Protein AF-A0A7X1CK12-F1 (afdb_monomer)

pLDDT: mean 93.83, std 7.2, range [54.22, 97.81]

Sequence (67 aa):
MKNTLNQIREKYIEVDRMEEPGRTNQLVNLMNVLEEEYQTHQLNPTNEFLEREEVKLYKQISMARDI

Mean predicted aligned error: 2.92 Å

Radius of gyration: 11.74 Å; Cα contacts (8 Å, |Δi|>4): 46; chains: 1; bounding box: 27×29×28 Å

Foldseek 3Di:
DQDDPVNLVVQLVVLLPDDPPSSLVSLVVSLVSLCVRPVLDDDPDDPVSCPDPSVVVSVVSVVSSVD

Structure (mmCIF, N/CA/C/O backbone):
data_AF-A0A7X1CK12-F1
#
_entry.id   AF-A0A7X1CK12-F1
#
loop_
_atom_site.group_PDB
_atom_site.id
_atom_site.type_symbol
_atom_site.label_atom_id
_atom_site.label_alt_id
_atom_site.label_comp_id
_atom_site.label_asym_id
_atom_site.label_entity_id
_atom_site.label_seq_id
_atom_site.pdbx_PDB_ins_code
_atom_site.Cartn_x
_atom_site.Cartn_y
_atom_site.Cartn_z
_atom_site.occupancy
_atom_site.B_iso_or_equiv
_atom_site.auth_seq_id
_atom_site.auth_comp_id
_atom_site.auth_asym_id
_atom_site.auth_atom_id
_atom_site.pdbx_PDB_model_num
ATOM 1 N N . MET A 1 1 ? -5.543 -17.202 3.065 1.00 54.22 1 MET A N 1
ATOM 2 C CA . MET A 1 1 ? -4.564 -17.149 4.174 1.00 54.22 1 MET A CA 1
ATOM 3 C C . MET A 1 1 ? -4.248 -15.677 4.340 1.00 54.22 1 MET A C 1
ATOM 5 O O . MET A 1 1 ? -3.826 -15.092 3.354 1.00 54.22 1 MET A O 1
ATOM 9 N N . LYS A 1 2 ? -4.548 -15.066 5.491 1.00 64.31 2 LYS A N 1
ATOM 10 C CA . LYS A 1 2 ? -4.365 -13.620 5.664 1.00 64.31 2 LYS A CA 1
ATOM 11 C C . LYS A 1 2 ? -2.871 -13.295 5.664 1.00 64.31 2 LYS A C 1
ATOM 13 O O . LYS A 1 2 ? -2.151 -13.802 6.524 1.00 64.31 2 LYS A O 1
ATOM 18 N N . ASN A 1 3 ? -2.407 -12.500 4.701 1.00 74.44 3 ASN A N 1
ATOM 19 C CA . ASN A 1 3 ? -1.026 -12.023 4.698 1.00 74.44 3 ASN A CA 1
ATOM 20 C C . ASN A 1 3 ? -0.855 -11.007 5.826 1.00 74.44 3 ASN A C 1
ATOM 22 O O . ASN A 1 3 ? -1.644 -10.072 5.954 1.00 74.44 3 ASN A O 1
ATOM 26 N N . THR A 1 4 ? 0.172 -11.183 6.651 1.00 91.56 4 THR A N 1
ATOM 27 C CA . THR A 1 4 ? 0.517 -10.173 7.653 1.00 91.56 4 THR A CA 1
ATOM 28 C C . THR A 1 4 ? 1.159 -8.966 6.975 1.00 91.56 4 THR A C 1
ATOM 30 O O . THR A 1 4 ? 1.849 -9.095 5.964 1.00 91.56 4 THR A O 1
ATOM 33 N N . LEU A 1 5 ? 0.996 -7.786 7.568 1.00 94.25 5 LEU A N 1
ATOM 34 C CA . LEU A 1 5 ? 1.560 -6.550 7.031 1.00 94.25 5 LEU A CA 1
ATOM 35 C C . LEU A 1 5 ? 3.087 -6.628 6.845 1.00 94.25 5 LEU A C 1
ATOM 37 O O . LEU A 1 5 ? 3.613 -6.108 5.865 1.00 94.25 5 LEU A O 1
ATOM 41 N N . ASN A 1 6 ? 3.799 -7.332 7.732 1.00 94.56 6 ASN A N 1
ATOM 42 C CA . ASN A 1 6 ? 5.244 -7.540 7.602 1.00 94.56 6 ASN A CA 1
ATOM 43 C C . ASN A 1 6 ? 5.608 -8.411 6.393 1.00 94.56 6 ASN A C 1
ATOM 45 O O . ASN A 1 6 ? 6.541 -8.071 5.675 1.00 94.56 6 ASN A O 1
ATOM 49 N N . GLN A 1 7 ? 4.842 -9.467 6.107 1.00 95.25 7 GLN A N 1
ATOM 50 C CA . GLN A 1 7 ? 5.064 -10.289 4.910 1.00 95.25 7 GLN A CA 1
ATOM 51 C C . GLN A 1 7 ? 4.850 -9.481 3.625 1.00 95.25 7 GLN A C 1
ATOM 53 O O . GLN A 1 7 ? 5.601 -9.630 2.665 1.00 95.25 7 GLN A O 1
ATOM 58 N N . ILE A 1 8 ? 3.858 -8.584 3.613 1.00 96.31 8 ILE A N 1
ATOM 59 C CA . ILE A 1 8 ? 3.616 -7.684 2.476 1.00 96.31 8 IL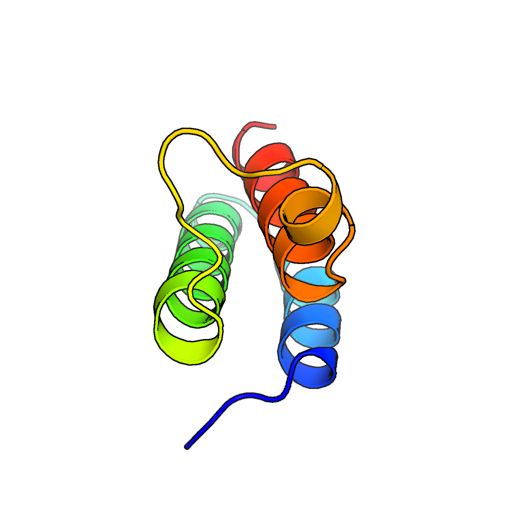E A CA 1
ATOM 60 C C . ILE A 1 8 ? 4.794 -6.712 2.306 1.00 96.31 8 ILE A C 1
ATOM 62 O O . ILE A 1 8 ? 5.234 -6.484 1.180 1.00 96.31 8 ILE A O 1
ATOM 66 N N . ARG A 1 9 ? 5.357 -6.183 3.405 1.00 97.00 9 ARG A N 1
ATOM 67 C CA . ARG A 1 9 ? 6.558 -5.323 3.372 1.00 97.00 9 ARG A CA 1
ATOM 68 C C . ARG A 1 9 ? 7.780 -6.046 2.822 1.00 97.00 9 ARG A C 1
ATOM 70 O O . ARG A 1 9 ? 8.461 -5.507 1.956 1.00 97.00 9 ARG A O 1
ATOM 77 N N . GLU A 1 10 ? 8.052 -7.250 3.312 1.00 96.94 10 GLU A N 1
ATOM 78 C CA . GLU A 1 10 ? 9.159 -8.074 2.818 1.00 96.94 10 GLU A CA 1
ATOM 79 C C . GLU A 1 10 ? 8.991 -8.347 1.324 1.00 96.94 10 GLU A C 1
ATOM 81 O O . GLU A 1 10 ? 9.926 -8.147 0.546 1.00 96.94 10 GLU A O 1
ATOM 86 N N . LYS A 1 11 ? 7.768 -8.688 0.899 1.00 96.94 11 LYS A N 1
ATOM 87 C CA . LYS A 1 11 ? 7.489 -8.939 -0.511 1.00 96.94 11 LYS A CA 1
ATOM 88 C C . LYS A 1 11 ? 7.649 -7.695 -1.376 1.00 96.94 11 LYS A C 1
ATOM 90 O O . LYS A 1 11 ? 8.168 -7.799 -2.482 1.00 96.94 11 LYS A O 1
ATOM 95 N N . TYR A 1 12 ? 7.251 -6.528 -0.879 1.00 97.56 12 TYR A N 1
ATOM 96 C CA . TYR A 1 12 ? 7.470 -5.263 -1.573 1.00 97.56 12 TYR A CA 1
ATOM 97 C C . TYR A 1 12 ? 8.961 -5.014 -1.844 1.00 97.56 12 TYR A C 1
ATOM 99 O O . TYR A 1 12 ? 9.314 -4.695 -2.974 1.00 97.56 12 TYR A O 1
ATOM 107 N N . ILE A 1 13 ? 9.843 -5.243 -0.864 1.00 97.00 13 ILE A N 1
ATOM 108 C CA . ILE A 1 13 ? 11.298 -5.065 -1.034 1.00 97.00 13 ILE A CA 1
ATOM 109 C C . ILE A 1 13 ? 11.860 -5.989 -2.124 1.00 97.00 13 ILE A C 1
ATOM 111 O O . ILE A 1 13 ? 12.755 -5.591 -2.870 1.00 97.00 13 ILE A O 1
ATOM 115 N N . GLU A 1 14 ? 11.364 -7.225 -2.208 1.00 97.25 14 GLU A N 1
ATOM 116 C CA . GLU A 1 14 ? 11.743 -8.149 -3.281 1.00 97.25 14 GLU A CA 1
ATOM 117 C C . GLU A 1 14 ? 11.246 -7.661 -4.642 1.00 97.25 14 GLU A C 1
ATOM 119 O O . GLU A 1 14 ? 12.006 -7.655 -5.611 1.00 97.25 14 GLU A O 1
ATOM 124 N N . VAL A 1 15 ? 9.974 -7.259 -4.707 1.00 96.56 15 VAL A N 1
ATOM 125 C CA . VAL A 1 15 ? 9.317 -6.845 -5.946 1.00 96.56 15 VAL A CA 1
ATOM 126 C C . VAL A 1 15 ? 9.943 -5.578 -6.502 1.00 96.56 15 VAL A C 1
ATOM 128 O O . VAL A 1 15 ? 10.197 -5.529 -7.696 1.00 96.56 15 VAL A O 1
ATOM 131 N N . ASP A 1 16 ? 10.260 -4.590 -5.669 1.00 94.38 16 ASP A N 1
ATOM 132 C CA . ASP A 1 16 ? 10.814 -3.302 -6.109 1.00 94.38 16 ASP A CA 1
ATOM 133 C C . ASP A 1 16 ? 12.166 -3.429 -6.840 1.00 94.38 16 ASP A C 1
ATOM 135 O O . ASP A 1 16 ? 12.582 -2.536 -7.569 1.00 94.38 16 ASP A O 1
ATOM 139 N N . ARG A 1 17 ? 12.839 -4.578 -6.700 1.00 95.44 17 ARG A N 1
ATOM 140 C CA . ARG A 1 17 ? 14.099 -4.909 -7.387 1.00 95.44 17 ARG A CA 1
ATOM 141 C C . ARG A 1 17 ? 13.908 -5.712 -8.676 1.00 95.44 17 ARG A C 1
ATOM 143 O O . ARG A 1 17 ? 14.896 -6.126 -9.279 1.00 95.44 17 ARG A O 1
ATOM 150 N N . MET A 1 18 ? 12.670 -6.024 -9.048 1.00 95.75 18 MET A N 1
ATOM 151 C CA . MET A 1 18 ? 12.361 -6.778 -10.260 1.00 95.75 18 MET A CA 1
ATOM 152 C C . MET A 1 18 ? 12.406 -5.882 -11.499 1.00 95.75 18 MET A C 1
ATOM 154 O O . MET A 1 18 ? 12.183 -4.679 -11.426 1.00 95.75 18 MET A O 1
ATOM 158 N N . GLU A 1 19 ? 12.619 -6.500 -12.657 1.00 94.38 19 GLU A N 1
ATOM 159 C CA . GLU A 1 19 ? 12.519 -5.833 -13.956 1.00 94.38 19 GLU A CA 1
ATOM 160 C C . GLU A 1 19 ? 11.059 -5.714 -14.429 1.00 94.38 19 GLU A C 1
ATOM 162 O O . GLU A 1 19 ? 10.174 -6.505 -14.060 1.00 94.38 19 GLU A O 1
ATOM 167 N N . GLU A 1 20 ? 10.804 -4.739 -15.301 1.00 93.31 20 GLU A N 1
ATOM 168 C CA . GLU A 1 20 ? 9.500 -4.570 -15.943 1.00 93.31 20 GLU A CA 1
ATOM 169 C C . GLU A 1 20 ? 9.246 -5.626 -17.036 1.00 93.31 20 GLU A C 1
ATOM 171 O O . GLU A 1 20 ? 10.185 -6.130 -17.659 1.00 93.31 20 GLU A O 1
ATOM 176 N N . PRO A 1 21 ? 7.973 -5.987 -17.306 1.00 89.31 21 PRO A N 1
ATOM 177 C CA . PRO A 1 21 ? 6.732 -5.498 -16.677 1.00 89.31 21 PRO A CA 1
ATOM 178 C C . PRO A 1 21 ? 6.331 -6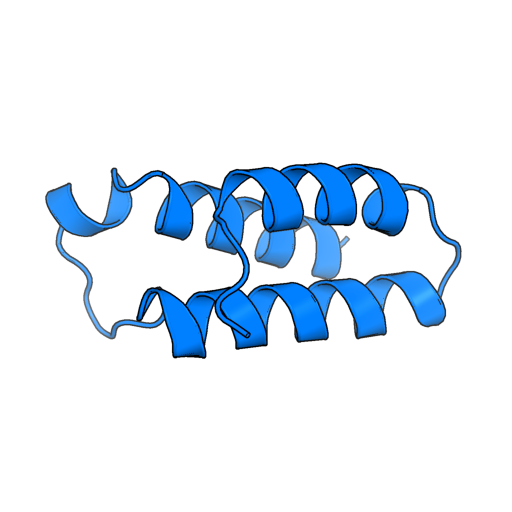.277 -15.407 1.00 89.31 21 PRO A C 1
ATOM 180 O O . PRO A 1 21 ? 5.259 -6.064 -14.832 1.00 89.31 21 PRO A O 1
ATOM 183 N N . GLY A 1 22 ? 7.145 -7.262 -15.007 1.00 94.88 22 GLY A N 1
ATOM 184 C CA . GLY A 1 22 ? 6.844 -8.160 -13.891 1.00 94.88 22 GLY A CA 1
ATOM 185 C C . GLY A 1 22 ? 6.720 -7.414 -12.566 1.00 94.88 22 GLY A C 1
ATOM 186 O O . GLY A 1 22 ? 5.819 -7.724 -11.784 1.00 94.88 22 GLY A O 1
ATOM 187 N N . ARG A 1 23 ? 7.571 -6.403 -12.357 1.00 96.50 23 ARG A N 1
ATOM 188 C CA . ARG A 1 23 ? 7.525 -5.521 -11.189 1.00 96.50 23 ARG A CA 1
ATOM 189 C C . ARG A 1 23 ? 6.160 -4.855 -11.033 1.00 96.50 23 ARG A C 1
ATOM 191 O O . ARG A 1 23 ? 5.499 -5.088 -10.021 1.00 96.50 23 ARG A O 1
ATOM 198 N N . THR A 1 24 ? 5.701 -4.113 -12.043 1.00 96.44 24 THR A N 1
ATOM 199 C CA . THR A 1 24 ? 4.419 -3.388 -11.993 1.00 96.44 24 THR A CA 1
ATOM 200 C C . THR A 1 24 ? 3.248 -4.305 -11.636 1.00 96.44 24 THR A C 1
ATOM 202 O O . THR A 1 24 ? 2.463 -3.997 -10.738 1.00 96.44 24 THR A O 1
ATOM 205 N N . ASN A 1 25 ? 3.157 -5.477 -12.274 1.00 96.38 25 ASN A N 1
ATOM 206 C CA . ASN A 1 25 ? 2.082 -6.435 -12.001 1.00 96.38 25 ASN A CA 1
ATOM 207 C C . ASN A 1 25 ? 2.099 -6.940 -10.551 1.00 96.38 25 ASN A C 1
ATOM 209 O O . ASN A 1 25 ? 1.049 -7.093 -9.926 1.00 96.38 25 ASN A O 1
ATOM 213 N N . GLN A 1 26 ? 3.285 -7.197 -9.998 1.00 97.69 26 GLN A N 1
ATOM 214 C CA . GLN A 1 26 ? 3.417 -7.646 -8.614 1.00 97.69 26 GLN A CA 1
ATOM 215 C C . GLN A 1 26 ? 3.109 -6.524 -7.614 1.00 97.69 26 GLN A C 1
ATOM 217 O O . GLN A 1 26 ? 2.456 -6.789 -6.606 1.00 97.69 26 GLN A O 1
ATOM 222 N N . LEU A 1 27 ? 3.487 -5.274 -7.903 1.00 97.69 27 LEU A N 1
ATOM 223 C CA . LEU A 1 27 ? 3.117 -4.123 -7.072 1.00 97.69 27 LEU A CA 1
ATOM 224 C C . LEU A 1 27 ? 1.593 -3.945 -7.013 1.00 97.69 27 LEU A C 1
ATOM 226 O O . LEU A 1 27 ? 1.042 -3.784 -5.926 1.00 97.69 27 LEU A O 1
ATOM 230 N N . VAL A 1 28 ? 0.898 -4.071 -8.150 1.00 96.81 28 VAL A N 1
ATOM 231 C CA . VAL A 1 28 ? -0.577 -4.043 -8.199 1.00 96.81 28 VAL A CA 1
ATOM 232 C C . VAL A 1 28 ? -1.184 -5.163 -7.351 1.00 96.81 28 VAL A C 1
ATOM 234 O O . VAL A 1 28 ? -2.109 -4.916 -6.580 1.00 96.81 28 VAL A O 1
ATOM 237 N N . ASN A 1 29 ? -0.641 -6.381 -7.421 1.00 96.88 29 ASN A N 1
ATOM 238 C CA . ASN A 1 29 ? -1.123 -7.485 -6.589 1.00 96.88 29 ASN A CA 1
ATOM 239 C C . ASN A 1 29 ? -0.957 -7.200 -5.088 1.00 96.88 29 ASN A C 1
ATOM 241 O O . ASN A 1 29 ? -1.863 -7.495 -4.311 1.00 96.88 29 ASN A O 1
ATOM 245 N N . LEU A 1 30 ? 0.164 -6.603 -4.671 1.00 97.31 30 LEU A N 1
ATOM 246 C CA . LEU A 1 30 ? 0.375 -6.229 -3.268 1.00 97.31 30 LEU A CA 1
ATOM 247 C C . LEU A 1 30 ? -0.595 -5.133 -2.810 1.00 97.31 30 LEU A C 1
ATOM 249 O O . LEU A 1 30 ? -1.093 -5.201 -1.686 1.00 97.31 30 LEU A O 1
ATOM 253 N N . MET A 1 31 ? -0.901 -4.162 -3.677 1.00 97.38 31 MET A N 1
ATOM 254 C CA . MET A 1 31 ? -1.938 -3.161 -3.407 1.00 97.38 31 MET A CA 1
ATOM 255 C C . MET A 1 31 ? -3.297 -3.828 -3.188 1.00 97.38 31 MET A C 1
ATOM 257 O O . MET A 1 31 ? -3.909 -3.589 -2.154 1.00 97.38 31 MET A O 1
ATOM 261 N N . ASN A 1 32 ? -3.716 -4.727 -4.084 1.00 96.81 32 ASN A N 1
ATOM 262 C CA . ASN A 1 32 ? -4.997 -5.436 -3.968 1.00 96.81 32 ASN A CA 1
ATOM 263 C C . ASN A 1 32 ? -5.106 -6.228 -2.653 1.00 96.81 32 ASN A C 1
ATOM 265 O O . ASN A 1 32 ? -6.150 -6.209 -2.007 1.00 96.81 32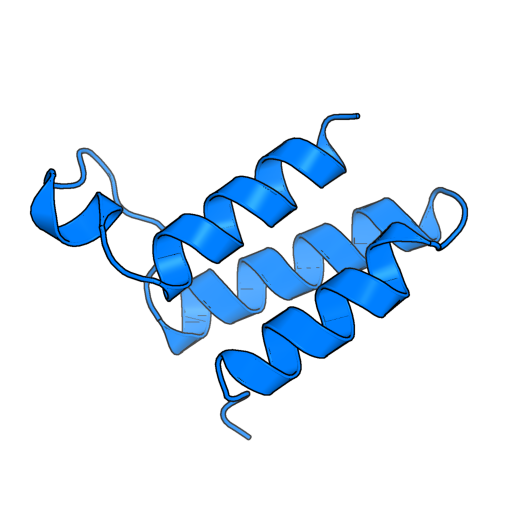 ASN A O 1
ATOM 269 N N . VAL A 1 33 ? -4.019 -6.876 -2.216 1.00 95.88 33 VAL A N 1
ATOM 270 C CA . VAL A 1 33 ? -3.986 -7.582 -0.923 1.00 95.88 33 VAL A CA 1
ATOM 271 C C . VAL A 1 33 ? -4.188 -6.613 0.244 1.00 95.88 33 VAL A C 1
ATOM 273 O O . VAL A 1 33 ? -4.925 -6.930 1.174 1.00 95.88 33 VAL A O 1
ATOM 276 N N . LEU A 1 34 ? -3.559 -5.433 0.220 1.00 96.31 34 LEU A N 1
ATOM 277 C CA . LEU A 1 34 ? -3.758 -4.417 1.261 1.00 96.31 34 LEU A CA 1
ATOM 278 C C . LEU A 1 34 ? -5.197 -3.881 1.269 1.00 96.31 34 LEU A C 1
ATOM 280 O O . LEU A 1 34 ? -5.774 -3.688 2.341 1.00 96.31 34 LEU A O 1
ATOM 284 N N . GLU A 1 35 ? -5.801 -3.701 0.096 1.00 95.38 35 GLU A N 1
ATOM 285 C CA . GLU A 1 35 ? -7.197 -3.273 -0.011 1.00 95.38 35 GLU A CA 1
ATOM 286 C C . GLU A 1 35 ? -8.159 -4.323 0.556 1.00 95.38 35 GLU A C 1
ATOM 288 O O . GLU A 1 35 ? -9.033 -3.978 1.351 1.00 95.38 35 GLU A O 1
ATOM 293 N N . GLU A 1 36 ? -7.975 -5.598 0.207 1.00 94.50 36 GLU A N 1
ATOM 294 C CA . GLU A 1 36 ? -8.840 -6.693 0.658 1.00 94.50 36 GLU A CA 1
ATOM 295 C C . GLU A 1 36 ? -8.688 -6.967 2.163 1.00 94.50 36 GLU A C 1
ATOM 297 O O . GLU A 1 36 ? -9.676 -7.072 2.892 1.00 94.50 36 GLU A O 1
ATOM 302 N N . GLU A 1 37 ? -7.450 -7.048 2.654 1.00 93.25 37 GLU A N 1
ATOM 303 C CA . GLU A 1 37 ? -7.166 -7.524 4.014 1.00 93.25 37 GLU A C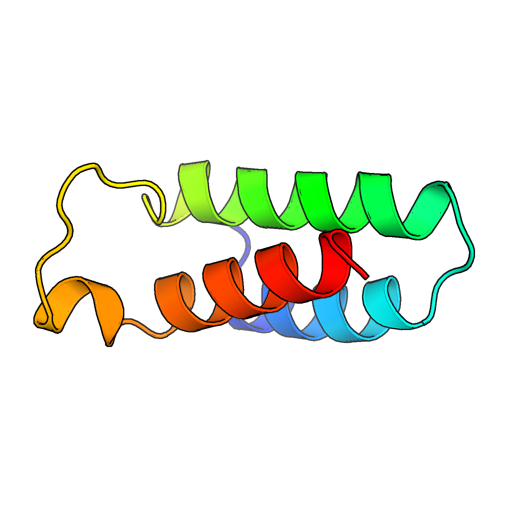A 1
ATOM 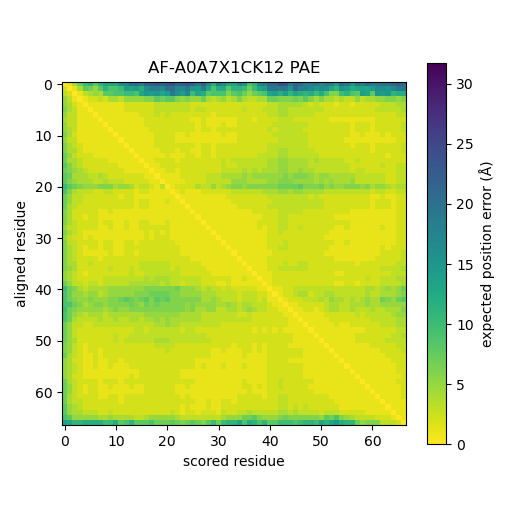304 C C . GLU A 1 37 ? -7.215 -6.424 5.081 1.00 93.25 37 GLU A C 1
ATOM 306 O O . GLU A 1 37 ? -7.430 -6.718 6.269 1.00 93.25 37 GLU A O 1
ATOM 311 N N . TYR A 1 38 ? -6.990 -5.173 4.668 1.00 94.19 38 TYR A N 1
ATOM 312 C CA . TYR A 1 38 ? -6.835 -4.022 5.557 1.00 94.19 38 TYR A CA 1
ATOM 313 C C . TYR A 1 38 ? -7.705 -2.817 5.177 1.00 94.19 38 TYR A C 1
ATOM 315 O O . TYR A 1 38 ? -7.690 -1.814 5.892 1.00 94.19 38 TYR A O 1
ATOM 323 N N . GLN A 1 39 ? -8.491 -2.905 4.098 1.00 94.06 39 GLN A N 1
ATOM 324 C CA . GLN A 1 39 ? -9.395 -1.838 3.655 1.00 94.06 39 GLN A CA 1
ATOM 325 C C . GLN A 1 39 ? -8.668 -0.505 3.432 1.00 94.06 39 GLN A C 1
ATOM 327 O O . GLN A 1 39 ? -9.182 0.563 3.767 1.00 94.06 39 GLN A O 1
ATOM 332 N N . THR A 1 40 ? -7.454 -0.564 2.873 1.00 95.06 40 THR A N 1
ATOM 333 C CA . THR A 1 40 ? -6.600 0.616 2.659 1.00 95.06 40 THR A CA 1
ATOM 334 C C . THR A 1 40 ? -7.143 1.583 1.606 1.00 95.06 40 THR A C 1
ATOM 336 O O . THR A 1 40 ? -6.712 2.736 1.568 1.00 95.06 40 THR A O 1
ATOM 339 N N . HIS A 1 41 ? -8.105 1.153 0.783 1.00 91.06 41 HIS A N 1
ATOM 340 C CA . HIS A 1 41 ? -8.797 2.009 -0.174 1.00 91.06 41 HIS A CA 1
ATOM 341 C C . HIS A 1 41 ? -10.031 2.661 0.456 1.00 91.06 41 HIS A C 1
ATOM 343 O O . HIS A 1 41 ? -11.037 2.000 0.714 1.00 91.06 41 HIS A O 1
ATOM 349 N N . GLN A 1 42 ? -9.976 3.976 0.674 1.00 89.81 42 GLN A N 1
ATOM 350 C CA . GLN A 1 42 ? -11.111 4.756 1.169 1.00 89.81 42 GLN A CA 1
ATOM 351 C C . GLN A 1 42 ? -11.238 6.085 0.430 1.00 89.81 42 GLN A C 1
ATOM 353 O O . GLN A 1 42 ? -10.252 6.782 0.190 1.00 89.81 42 GLN A O 1
ATOM 358 N N . LEU A 1 43 ? -12.479 6.462 0.121 1.00 88.81 43 LEU A N 1
ATOM 359 C CA . LEU A 1 43 ? -12.807 7.796 -0.370 1.00 88.81 43 LEU A CA 1
ATOM 360 C C . LEU A 1 43 ? -12.851 8.768 0.814 1.00 88.81 43 LEU A C 1
ATOM 362 O O . LEU A 1 43 ? -13.539 8.506 1.797 1.00 88.81 43 LEU A O 1
ATOM 366 N N . ASN A 1 44 ? -12.151 9.899 0.697 1.00 92.06 44 ASN A N 1
ATOM 367 C CA . ASN A 1 44 ? -12.037 10.930 1.740 1.00 92.06 44 ASN A CA 1
ATOM 368 C C . ASN A 1 44 ? -11.545 10.381 3.098 1.00 92.06 44 ASN A C 1
ATOM 370 O O . ASN A 1 44 ? -12.254 10.494 4.102 1.00 92.06 44 ASN A O 1
ATOM 374 N N . PRO A 1 45 ? -10.342 9.780 3.150 1.00 92.75 45 PRO A N 1
ATOM 375 C CA . PRO A 1 45 ? -9.815 9.212 4.383 1.00 92.75 45 PRO A CA 1
ATOM 376 C C . PRO A 1 45 ? -9.570 10.293 5.440 1.00 92.75 45 PRO A C 1
ATOM 378 O O . PRO A 1 45 ? -9.166 11.415 5.131 1.00 92.75 45 PRO A O 1
ATOM 381 N N . THR A 1 46 ? -9.755 9.935 6.708 1.00 96.25 46 THR A N 1
ATOM 382 C CA . THR A 1 46 ? -9.371 10.799 7.828 1.00 96.25 46 THR A CA 1
ATOM 383 C C . THR A 1 46 ? -7.852 10.825 7.998 1.00 96.25 46 THR A C 1
ATOM 385 O O . THR A 1 46 ? -7.158 9.886 7.608 1.00 96.25 46 THR A O 1
ATOM 388 N N . ASN A 1 47 ? -7.319 11.864 8.646 1.00 95.88 47 ASN A N 1
ATOM 389 C CA . ASN A 1 47 ? -5.887 11.917 8.966 1.00 95.88 47 ASN A CA 1
ATOM 390 C C . ASN A 1 47 ? -5.446 10.711 9.808 1.00 95.88 47 ASN A C 1
ATOM 392 O O . ASN A 1 47 ? -4.403 10.132 9.544 1.00 95.88 47 ASN A O 1
ATOM 396 N N . GLU A 1 48 ? -6.267 10.275 10.766 1.00 96.81 48 GLU A N 1
ATOM 397 C CA . GLU A 1 48 ? -5.986 9.081 11.573 1.00 96.81 48 GLU A CA 1
ATOM 398 C C . GLU A 1 48 ? -5.888 7.810 10.718 1.00 9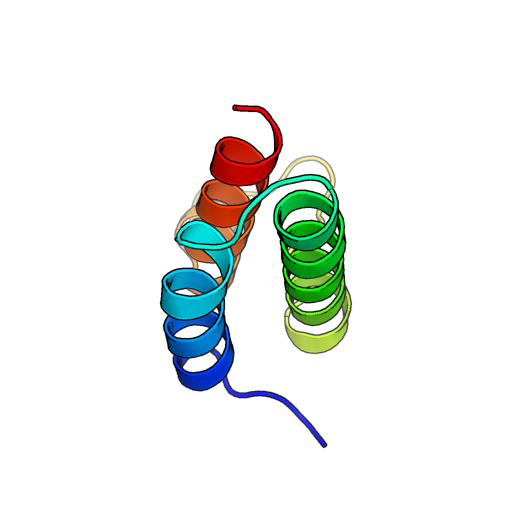6.81 48 GLU A C 1
ATOM 400 O O . GLU A 1 48 ? -5.001 6.986 10.928 1.00 96.81 48 GLU A O 1
ATOM 405 N N . PHE A 1 49 ? -6.761 7.658 9.718 1.00 96.06 49 PHE A N 1
ATOM 406 C CA . PHE A 1 49 ? -6.672 6.545 8.777 1.00 96.06 49 PHE A CA 1
ATOM 407 C C . PHE A 1 49 ? -5.376 6.599 7.961 1.00 96.06 49 PHE A C 1
ATOM 409 O O . PHE A 1 49 ? -4.719 5.577 7.782 1.00 96.06 49 PHE A O 1
ATOM 416 N N . LEU A 1 50 ? -4.972 7.789 7.510 1.00 95.31 50 LEU A N 1
ATOM 417 C CA . LEU A 1 50 ? -3.729 7.973 6.759 1.00 95.31 50 LEU A CA 1
ATOM 418 C C . LEU A 1 50 ? -2.470 7.646 7.572 1.00 95.31 50 LEU A C 1
ATOM 420 O O . LEU A 1 50 ? -1.446 7.309 6.975 1.00 95.31 50 LEU A O 1
ATOM 424 N N . GLU A 1 51 ? -2.545 7.723 8.901 1.00 97.12 51 GLU A N 1
ATOM 425 C CA . GLU A 1 51 ? -1.435 7.385 9.790 1.00 97.12 51 GLU A CA 1
ATOM 426 C C . GLU A 1 51 ? -1.251 5.882 10.011 1.00 97.12 51 GLU A C 1
ATOM 428 O O . GLU A 1 51 ? -0.208 5.470 10.529 1.00 97.12 51 GLU A O 1
ATOM 433 N N . ARG A 1 52 ? -2.214 5.056 9.590 1.00 97.12 52 ARG A N 1
ATOM 434 C CA .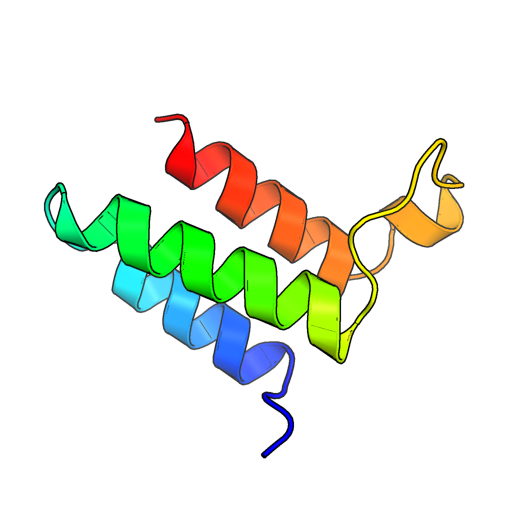 ARG A 1 52 ? -2.119 3.602 9.713 1.00 97.12 52 ARG A CA 1
ATOM 435 C C . ARG A 1 52 ? -0.981 3.048 8.865 1.00 97.12 52 ARG A C 1
ATOM 437 O O . ARG A 1 52 ? -0.760 3.452 7.721 1.00 97.12 52 ARG A O 1
ATOM 444 N N . GLU A 1 53 ? -0.279 2.076 9.424 1.00 97.50 53 GLU A N 1
ATOM 445 C CA . GLU A 1 53 ? 0.925 1.501 8.827 1.00 97.50 53 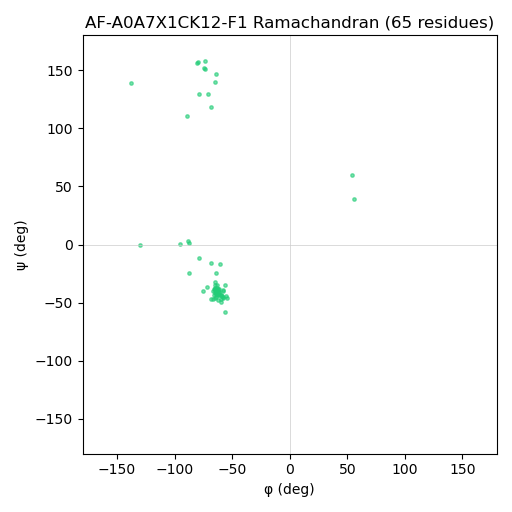GLU A CA 1
ATOM 446 C C . GLU A 1 53 ? 0.640 0.778 7.502 1.00 97.50 53 GLU A C 1
ATOM 448 O O . GLU A 1 53 ? 1.447 0.846 6.571 1.00 97.50 53 GLU A O 1
ATOM 453 N N . GLU A 1 54 ? -0.521 0.135 7.386 1.00 97.31 54 GLU A N 1
ATOM 454 C CA . GLU A 1 54 ? -1.022 -0.480 6.155 1.00 97.31 54 GLU A CA 1
ATOM 455 C C . GLU A 1 54 ? -1.306 0.546 5.049 1.00 97.31 54 GLU A C 1
ATOM 457 O O . GLU A 1 54 ? -0.996 0.300 3.884 1.00 97.31 54 GLU A O 1
ATOM 462 N N . VAL A 1 55 ? -1.827 1.725 5.403 1.00 97.44 55 VAL A N 1
ATOM 463 C CA . VAL A 1 55 ? -2.166 2.792 4.451 1.00 97.44 55 VAL A CA 1
ATOM 464 C C . VAL A 1 55 ? -0.894 3.484 3.977 1.00 97.44 55 VAL A C 1
ATOM 466 O O . VAL A 1 55 ? -0.747 3.772 2.788 1.00 97.44 55 VAL A O 1
ATOM 469 N N . LYS A 1 56 ? 0.063 3.702 4.886 1.00 97.75 56 LYS A N 1
ATOM 470 C CA . LYS A 1 56 ? 1.407 4.181 4.540 1.00 97.75 56 LYS A CA 1
ATOM 471 C C . LYS A 1 56 ? 2.095 3.233 3.560 1.00 97.75 56 LYS A C 1
ATOM 473 O O . LYS A 1 56 ? 2.617 3.699 2.549 1.00 97.75 56 LYS A O 1
ATOM 478 N N . LEU A 1 57 ? 2.040 1.923 3.811 1.00 97.81 57 LEU A N 1
ATOM 479 C CA . LEU A 1 57 ? 2.611 0.926 2.904 1.00 97.81 57 LEU A CA 1
ATOM 480 C C . LEU A 1 57 ? 1.901 0.908 1.544 1.00 97.81 57 LEU A C 1
ATOM 482 O O . LEU A 1 57 ? 2.568 0.928 0.513 1.00 97.81 57 LEU A O 1
ATOM 486 N N . TYR A 1 58 ? 0.566 0.935 1.527 1.00 97.69 58 TYR A N 1
ATOM 487 C CA . TYR A 1 58 ? -0.212 1.013 0.287 1.00 97.69 58 TYR A CA 1
ATOM 488 C C . TYR A 1 58 ? 0.207 2.225 -0.562 1.00 97.69 58 TYR A C 1
ATOM 490 O O . TYR A 1 58 ? 0.445 2.094 -1.763 1.00 97.69 58 TYR A O 1
ATOM 498 N N . LYS A 1 59 ? 0.378 3.399 0.065 1.00 96.25 59 LYS A N 1
ATOM 499 C CA . LYS A 1 59 ? 0.857 4.612 -0.617 1.00 96.25 59 LYS A CA 1
ATOM 500 C C . LYS A 1 59 ? 2.269 4.449 -1.178 1.00 96.25 59 LYS A C 1
ATOM 502 O O . LYS A 1 59 ? 2.502 4.855 -2.310 1.00 96.25 59 LYS A O 1
ATOM 507 N N . GLN A 1 60 ? 3.189 3.852 -0.421 1.00 97.38 60 GLN A N 1
ATOM 508 C CA . GLN A 1 60 ? 4.558 3.598 -0.888 1.00 97.38 60 GLN A CA 1
ATOM 509 C C . GLN A 1 60 ? 4.571 2.707 -2.133 1.00 97.38 60 GLN A C 1
ATOM 511 O O . GLN A 1 60 ? 5.206 3.058 -3.124 1.00 97.38 60 GLN A O 1
ATOM 516 N N . ILE A 1 61 ? 3.814 1.607 -2.110 1.00 97.50 61 ILE A N 1
ATOM 517 C CA . ILE A 1 61 ? 3.703 0.680 -3.244 1.00 97.50 61 ILE A CA 1
ATOM 518 C C . ILE A 1 61 ? 3.059 1.378 -4.449 1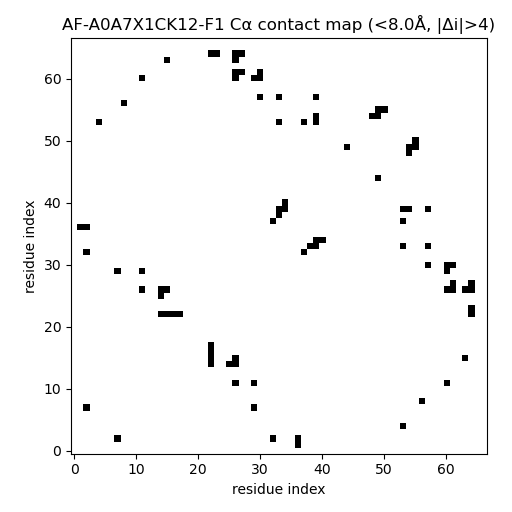.00 97.50 61 ILE A C 1
ATOM 520 O O . ILE A 1 61 ? 3.551 1.243 -5.568 1.00 97.50 61 ILE A O 1
ATOM 524 N N . SER A 1 62 ? 2.003 2.173 -4.229 1.00 96.06 62 SER A N 1
ATOM 525 C CA . SER A 1 62 ? 1.366 2.954 -5.296 1.00 96.06 62 SER A CA 1
ATOM 526 C C . SER A 1 62 ? 2.338 3.934 -5.948 1.00 96.06 62 SER A C 1
ATOM 528 O O . SER A 1 62 ? 2.344 4.046 -7.166 1.00 96.06 62 SER A O 1
ATOM 530 N N . MET A 1 63 ? 3.156 4.631 -5.154 1.00 96.06 63 MET A N 1
ATOM 531 C CA . MET A 1 63 ? 4.166 5.551 -5.679 1.00 96.06 63 MET A CA 1
ATOM 532 C C . MET A 1 63 ? 5.242 4.807 -6.470 1.00 96.06 63 MET A C 1
ATOM 534 O O . MET A 1 63 ? 5.611 5.261 -7.544 1.00 96.06 63 MET A O 1
ATOM 538 N N . ALA A 1 64 ? 5.722 3.665 -5.968 1.00 95.31 64 ALA A N 1
ATOM 539 C CA . ALA A 1 64 ? 6.742 2.865 -6.644 1.00 95.31 64 ALA A CA 1
ATOM 540 C C . ALA A 1 64 ? 6.263 2.315 -7.994 1.00 95.31 64 ALA A C 1
ATOM 542 O O . ALA A 1 64 ? 7.059 2.216 -8.922 1.00 95.31 64 ALA A O 1
ATOM 543 N N . ARG A 1 65 ? 4.974 1.971 -8.109 1.00 93.94 65 ARG A N 1
ATOM 544 C CA . ARG A 1 65 ? 4.350 1.500 -9.354 1.00 93.94 65 ARG A CA 1
ATOM 545 C C . ARG A 1 65 ? 4.323 2.576 -10.445 1.00 93.94 65 ARG A C 1
ATOM 547 O O . ARG A 1 65 ? 4.370 2.239 -11.620 1.00 93.94 65 ARG A O 1
ATOM 554 N N . ASP A 1 66 ? 4.211 3.844 -10.059 1.00 88.25 66 ASP A N 1
ATOM 555 C CA . ASP A 1 66 ? 4.062 4.966 -10.992 1.00 88.25 66 ASP A CA 1
ATOM 556 C C . ASP A 1 66 ? 5.420 5.551 -11.460 1.00 88.25 66 ASP A C 1
ATOM 558 O O . ASP A 1 66 ? 5.436 6.544 -12.191 1.00 88.25 66 ASP A O 1
ATOM 562 N N . ILE A 1 67 ? 6.543 4.947 -11.037 1.00 80.94 67 ILE A N 1
ATOM 563 C CA . ILE A 1 67 ? 7.926 5.235 -11.474 1.00 80.94 67 ILE A CA 1
ATOM 564 C C . ILE A 1 67 ? 8.329 4.227 -12.545 1.00 80.94 67 ILE A C 1
ATOM 566 O O . ILE A 1 67 ? 8.843 4.672 -13.595 1.00 80.94 67 ILE A O 1
#

Organism: NCBI:txid1552123

Secondary structure (DSSP, 8-state):
-PPPHHHHHHHHHHHTTSPTTHHHHHHHHHHHHHHHHH----SS--HHHHTSHHHHHHHHHHHHHT-

Solvent-accessible surface area (backbone atoms only — not comparable to full-atom values): 4003 Å² total; per-residue (Å²): 130,88,80,51,74,66,58,55,51,57,47,46,64,58,39,77,71,47,61,82,70,60,24,50,56,50,40,53,51,54,44,53,50,41,35,74,78,67,56,54,73,63,86,85,67,51,71,73,56,56,67,34,69,68,34,46,47,44,51,51,43,53,55,60,56,76,107